Protein AF-A0A7C1VTP4-F1 (afdb_monomer_lite)

Radius of gyration: 13.54 Å;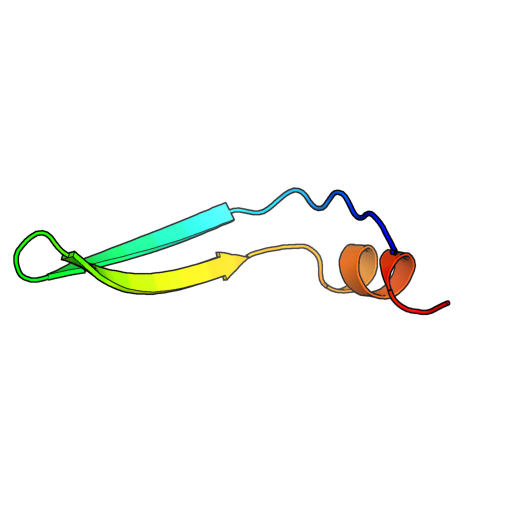 chains: 1; bounding box: 33×14×31 Å

Structure (mmCIF, N/CA/C/O backbone):
data_AF-A0A7C1VTP4-F1
#
_entry.id   AF-A0A7C1VTP4-F1
#
loop_
_atom_site.group_PDB
_atom_site.id
_atom_site.type_symbol
_atom_site.label_atom_id
_atom_site.label_alt_id
_atom_site.label_comp_id
_atom_site.label_asym_id
_atom_site.label_entity_id
_atom_site.label_seq_id
_atom_site.pdbx_PDB_ins_code
_atom_site.Cartn_x
_atom_site.Cartn_y
_atom_site.Cartn_z
_atom_site.occupancy
_atom_site.B_iso_or_equiv
_atom_site.auth_seq_id
_atom_site.auth_comp_id
_atom_site.auth_asym_id
_atom_site.auth_atom_id
_atom_site.pdbx_PDB_model_num
ATOM 1 N N . GLY A 1 1 ? 19.721 -3.504 0.608 1.00 82.75 1 GLY A N 1
ATOM 2 C CA . GLY A 1 1 ? 18.289 -3.692 0.302 1.00 82.75 1 GLY A CA 1
ATOM 3 C C . GLY A 1 1 ? 17.875 -2.686 -0.748 1.00 82.75 1 GLY A C 1
ATOM 4 O O . GLY A 1 1 ? 18.611 -1.727 -0.946 1.00 82.75 1 GLY A O 1
ATOM 5 N N . GLN A 1 2 ? 16.749 -2.908 -1.421 1.00 81.88 2 GLN A N 1
ATOM 6 C CA . GLN A 1 2 ? 16.180 -1.945 -2.367 1.00 81.88 2 GLN A CA 1
ATOM 7 C C . GLN A 1 2 ? 15.179 -1.035 -1.640 1.00 81.88 2 GLN A C 1
ATOM 9 O O . GLN A 1 2 ? 14.482 -1.489 -0.730 1.00 81.88 2 GLN A O 1
ATOM 14 N N . THR A 1 3 ? 15.140 0.243 -2.016 1.00 89.75 3 THR A N 1
ATOM 15 C CA . THR A 1 3 ? 14.289 1.264 -1.391 1.00 89.75 3 THR A CA 1
ATOM 16 C C . THR A 1 3 ? 13.358 1.841 -2.441 1.00 89.75 3 THR A C 1
ATOM 18 O O . THR A 1 3 ? 13.822 2.298 -3.482 1.00 89.75 3 THR A O 1
ATOM 21 N N . TYR A 1 4 ? 12.064 1.867 -2.133 1.00 91.00 4 TYR A N 1
ATOM 22 C C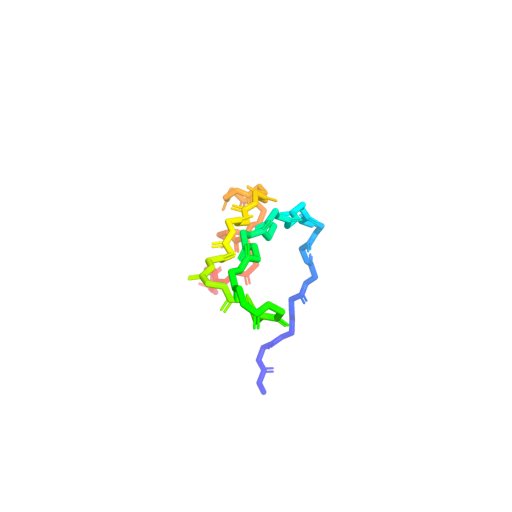A . TYR A 1 4 ? 11.009 2.294 -3.047 1.00 91.00 4 TYR A CA 1
ATOM 23 C C . TYR A 1 4 ? 10.115 3.332 -2.394 1.00 91.00 4 TYR A C 1
ATOM 25 O O . TYR A 1 4 ? 9.925 3.333 -1.173 1.00 91.00 4 TYR A O 1
ATOM 33 N N . ARG A 1 5 ? 9.551 4.219 -3.211 1.00 92.75 5 ARG A N 1
ATOM 34 C CA . ARG A 1 5 ? 8.595 5.227 -2.766 1.00 92.75 5 ARG A CA 1
ATOM 35 C C . ARG A 1 5 ? 7.416 5.222 -3.721 1.00 92.75 5 ARG A C 1
ATOM 37 O O . ARG A 1 5 ? 7.533 5.665 -4.856 1.00 92.75 5 ARG A O 1
ATOM 44 N N . LEU A 1 6 ? 6.275 4.765 -3.219 1.00 94.25 6 LEU A N 1
ATOM 45 C CA . LEU A 1 6 ? 5.052 4.644 -3.994 1.00 94.25 6 LEU A CA 1
ATOM 46 C C . LEU A 1 6 ? 3.909 5.369 -3.275 1.00 94.25 6 LEU A C 1
ATOM 48 O O . LEU A 1 6 ? 3.555 4.984 -2.155 1.00 94.25 6 LEU A O 1
ATOM 52 N N . PRO A 1 7 ? 3.330 6.425 -3.872 1.00 95.50 7 PRO A N 1
ATOM 53 C CA . PRO A 1 7 ? 2.089 7.001 -3.378 1.00 95.50 7 PRO A CA 1
ATOM 54 C C . PRO A 1 7 ? 0.969 5.959 -3.461 1.00 95.50 7 PRO A C 1
ATOM 56 O O . PRO A 1 7 ? 0.743 5.361 -4.513 1.00 95.50 7 PRO A O 1
ATOM 59 N N . ALA A 1 8 ? 0.259 5.744 -2.356 1.00 96.31 8 ALA A N 1
ATOM 60 C CA . ALA A 1 8 ? -0.820 4.768 -2.296 1.00 96.31 8 ALA A CA 1
ATOM 61 C C . ALA A 1 8 ? -1.987 5.267 -1.441 1.00 96.31 8 ALA A C 1
ATOM 63 O O . ALA A 1 8 ? -1.794 5.929 -0.420 1.00 96.31 8 ALA A O 1
ATOM 64 N N . GLY A 1 9 ? -3.199 4.888 -1.844 1.00 97.88 9 GLY A N 1
ATOM 65 C CA . GLY A 1 9 ? -4.386 4.927 -0.998 1.00 97.88 9 GLY A CA 1
ATOM 66 C C . GLY A 1 9 ? -4.566 3.591 -0.277 1.00 97.88 9 GLY A C 1
ATOM 67 O O . GLY A 1 9 ? -4.324 2.530 -0.857 1.00 97.88 9 GLY A O 1
ATOM 68 N N . ALA A 1 10 ? -5.001 3.629 0.982 1.00 97.69 10 ALA A N 1
ATOM 69 C CA . ALA A 1 10 ? -5.301 2.438 1.771 1.00 97.69 10 ALA A CA 1
ATOM 70 C C . ALA A 1 10 ? -6.696 2.550 2.391 1.00 97.69 10 ALA A C 1
ATOM 72 O O . ALA A 1 10 ? -7.002 3.520 3.082 1.00 97.69 10 ALA A O 1
ATOM 73 N N . PHE A 1 11 ? -7.525 1.534 2.166 1.00 97.88 11 PHE A N 1
ATOM 74 C CA . PHE A 1 11 ? -8.843 1.408 2.777 1.00 97.88 11 PHE A CA 1
ATOM 75 C C . PHE A 1 11 ? -8.831 0.271 3.791 1.00 97.88 11 PHE A C 1
ATOM 77 O O . PHE A 1 11 ? -8.374 -0.835 3.492 1.00 97.88 11 PHE A O 1
ATOM 84 N N . PHE A 1 12 ? -9.363 0.541 4.981 1.00 98.25 12 PHE A N 1
ATOM 85 C CA . PHE A 1 12 ? -9.379 -0.397 6.096 1.00 98.25 12 PHE A CA 1
ATOM 86 C C . PHE A 1 12 ? -10.807 -0.842 6.383 1.00 98.25 12 PHE A C 1
ATOM 88 O O . PHE A 1 12 ? -11.711 -0.023 6.535 1.00 98.25 12 PHE A O 1
ATOM 95 N N . VAL A 1 13 ? -11.001 -2.151 6.504 1.00 98.50 13 VAL A N 1
ATOM 96 C CA . VAL A 1 13 ? -12.213 -2.720 7.094 1.00 98.50 13 VAL A CA 1
ATOM 97 C C . VAL A 1 13 ? -11.904 -3.030 8.550 1.00 98.50 13 VAL A C 1
ATOM 99 O O . VAL A 1 13 ? -1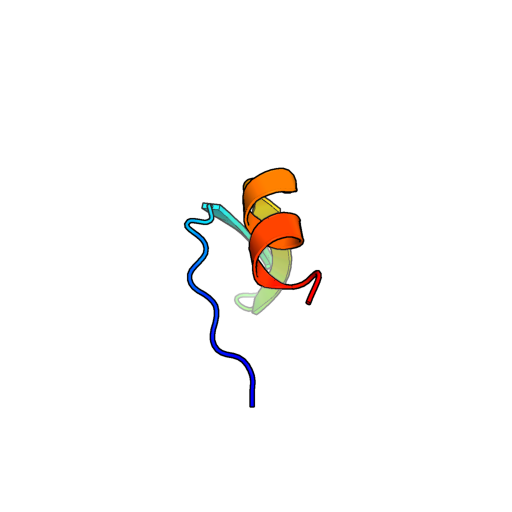1.013 -3.835 8.824 1.00 98.50 13 VAL A O 1
ATOM 102 N N . ILE A 1 14 ? -12.644 -2.410 9.468 1.00 98.38 14 ILE A N 1
ATOM 103 C CA . ILE A 1 14 ? -12.522 -2.641 10.910 1.00 98.38 14 ILE A CA 1
ATOM 104 C C . ILE A 1 14 ? -13.678 -3.527 11.385 1.00 98.38 14 ILE A C 1
ATOM 106 O O . ILE A 1 14 ? -14.831 -3.280 11.034 1.00 98.38 14 ILE A O 1
ATOM 110 N N . ARG A 1 15 ? -13.370 -4.556 12.180 1.00 98.38 15 ARG A N 1
ATOM 111 C CA . ARG A 1 15 ? -14.339 -5.405 12.893 1.00 98.38 15 ARG A CA 1
ATOM 112 C C . ARG A 1 15 ? -13.834 -5.624 14.314 1.00 98.38 15 ARG A C 1
ATOM 114 O O . ARG A 1 15 ? -12.647 -5.875 14.499 1.00 98.38 15 ARG A O 1
ATOM 121 N N . ASP A 1 16 ? -14.709 -5.460 15.301 1.00 98.19 16 ASP A N 1
ATOM 122 C CA . ASP A 1 16 ? -14.383 -5.605 16.729 1.00 98.19 16 ASP A CA 1
ATOM 123 C C . ASP A 1 16 ? -13.162 -4.773 17.170 1.00 98.19 16 ASP A C 1
ATOM 125 O O . ASP A 1 16 ? -12.296 -5.229 17.915 1.00 98.19 16 ASP A O 1
ATOM 129 N N . GLY A 1 17 ? -13.050 -3.548 16.642 1.00 98.06 17 GLY A N 1
ATOM 130 C CA . GLY A 1 17 ? -11.934 -2.639 16.924 1.00 98.06 17 GLY A CA 1
ATOM 131 C C . GLY A 1 17 ? -10.589 -3.051 16.309 1.00 98.06 17 GLY A C 1
ATOM 132 O O . GLY A 1 17 ? -9.578 -2.411 16.592 1.00 98.06 17 GLY A O 1
ATOM 133 N N . LYS A 1 18 ? -10.551 -4.091 15.465 1.00 98.12 18 LYS A N 1
ATOM 134 C CA . LYS A 1 18 ? -9.337 -4.596 14.807 1.00 98.12 18 LYS A CA 1
ATOM 135 C C . LYS A 1 18 ? -9.423 -4.476 13.289 1.00 98.12 18 LYS A C 1
ATOM 137 O O . LYS A 1 18 ? -10.502 -4.541 12.700 1.00 98.12 18 LYS A O 1
ATOM 142 N N . VAL A 1 19 ? -8.268 -4.338 12.639 1.00 98.12 19 VAL A N 1
ATOM 143 C CA . VAL A 1 19 ? -8.177 -4.381 11.174 1.00 98.12 19 VAL A CA 1
ATOM 144 C C . VAL A 1 19 ? -8.479 -5.799 10.701 1.00 98.12 19 VAL A C 1
ATOM 146 O O . VAL A 1 19 ? -7.746 -6.733 11.007 1.00 98.12 19 VAL A O 1
ATOM 149 N N . ALA A 1 20 ? -9.557 -5.951 9.940 1.00 98.38 20 ALA A N 1
ATOM 150 C CA . ALA A 1 20 ? -9.976 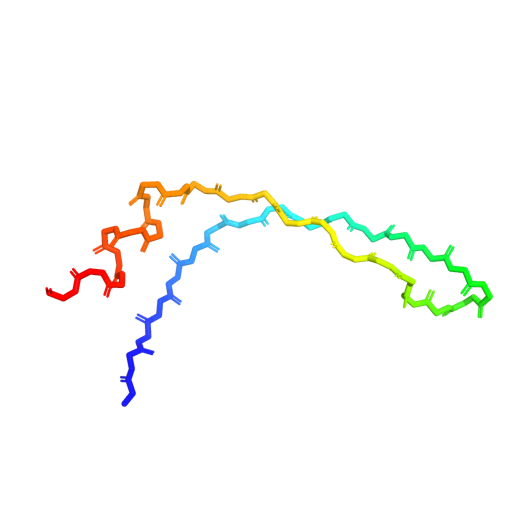-7.219 9.354 1.00 98.38 20 ALA A CA 1
ATOM 151 C C . ALA A 1 20 ? -9.534 -7.362 7.888 1.00 98.38 20 ALA A C 1
ATOM 153 O O . ALA A 1 20 ? -9.369 -8.476 7.399 1.00 98.38 20 ALA A O 1
ATOM 154 N N . ARG A 1 21 ? -9.363 -6.244 7.169 1.00 98.38 21 ARG A N 1
ATOM 155 C CA . ARG A 1 21 ? -8.855 -6.220 5.789 1.00 98.38 21 ARG A CA 1
ATOM 156 C C . ARG A 1 21 ? -8.239 -4.866 5.468 1.00 98.38 21 ARG A C 1
ATOM 158 O O . ARG A 1 21 ? -8.773 -3.838 5.881 1.00 98.38 21 ARG A O 1
ATOM 165 N N . ILE A 1 22 ? -7.181 -4.886 4.668 1.00 98.00 22 ILE A N 1
ATOM 166 C CA . ILE A 1 22 ? -6.601 -3.705 4.029 1.00 98.00 22 ILE A CA 1
ATOM 167 C C . ILE A 1 22 ? -6.741 -3.884 2.516 1.00 98.00 22 ILE A C 1
ATOM 169 O O . ILE A 1 22 ? -6.555 -4.984 1.998 1.00 98.00 22 ILE A O 1
ATOM 173 N N . THR A 1 23 ? -7.121 -2.831 1.803 1.00 98.25 23 THR A N 1
ATOM 174 C CA . THR A 1 23 ? -7.114 -2.792 0.335 1.00 98.25 23 THR A CA 1
ATOM 175 C C . THR A 1 23 ? -6.317 -1.578 -0.106 1.00 98.25 23 THR A C 1
ATOM 177 O O . THR A 1 23 ? -6.662 -0.450 0.249 1.00 98.25 23 THR A O 1
ATOM 180 N N . ASN A 1 24 ? -5.243 -1.817 -0.855 1.00 97.19 24 ASN A N 1
ATOM 181 C CA . ASN A 1 24 ? -4.344 -0.778 -1.333 1.00 97.19 24 ASN A CA 1
ATOM 182 C C . ASN A 1 24 ? -4.573 -0.508 -2.814 1.00 97.19 24 ASN A C 1
ATOM 184 O O . ASN A 1 24 ? -4.727 -1.437 -3.602 1.00 97.19 24 ASN A O 1
ATOM 188 N N . TYR A 1 25 ? -4.536 0.768 -3.170 1.00 97.56 25 TYR A N 1
ATOM 189 C CA . TYR A 1 25 ? -4.537 1.228 -4.549 1.00 97.56 25 TYR A CA 1
ATOM 190 C C . TYR A 1 25 ? -3.289 2.064 -4.774 1.00 97.56 25 TYR A C 1
ATOM 192 O O . TYR A 1 25 ? -3.027 3.016 -4.038 1.00 97.56 25 TYR A O 1
ATOM 200 N N . TYR A 1 26 ? -2.525 1.687 -5.787 1.00 96.62 26 TYR A N 1
ATOM 201 C CA . TYR A 1 26 ? -1.311 2.361 -6.215 1.00 96.62 26 TYR A CA 1
ATOM 202 C C . TYR A 1 26 ? -1.115 2.142 -7.715 1.00 96.62 26 TYR A C 1
ATOM 204 O O . TYR A 1 26 ? -1.796 1.316 -8.326 1.00 96.62 26 TYR A O 1
ATOM 212 N N . ASN A 1 27 ? -0.191 2.889 -8.311 1.00 95.81 27 ASN A N 1
ATOM 213 C CA . ASN A 1 27 ? 0.135 2.731 -9.720 1.00 95.81 27 ASN A CA 1
ATOM 214 C C . ASN A 1 27 ? 1.002 1.474 -9.923 1.00 95.81 27 ASN A C 1
ATOM 216 O O . ASN A 1 27 ? 2.125 1.399 -9.423 1.00 95.81 27 ASN A O 1
ATOM 220 N N . LEU A 1 28 ? 0.465 0.481 -10.638 1.00 94.88 28 LEU A N 1
ATOM 221 C CA . LEU A 1 28 ? 1.170 -0.770 -10.924 1.00 94.88 28 LEU A CA 1
ATOM 222 C C . LEU A 1 28 ? 2.409 -0.553 -11.805 1.00 94.88 28 LEU A C 1
ATOM 224 O O . LEU A 1 28 ? 3.423 -1.206 -11.586 1.00 94.88 28 LEU A O 1
ATOM 228 N N . GLU A 1 29 ? 2.344 0.353 -12.777 1.00 95.81 29 GLU A N 1
ATOM 229 C CA . GLU A 1 29 ? 3.468 0.652 -13.670 1.00 95.81 29 GLU A CA 1
ATOM 230 C C . GLU A 1 29 ? 4.614 1.331 -12.912 1.00 95.81 29 GLU A C 1
ATOM 232 O O . GLU A 1 29 ? 5.761 0.919 -13.060 1.00 95.81 29 GLU A O 1
ATOM 237 N N . ASP A 1 30 ? 4.304 2.302 -12.044 1.00 94.38 30 ASP A N 1
ATOM 238 C CA . ASP A 1 30 ? 5.288 2.956 -11.162 1.00 94.38 30 ASP A CA 1
ATOM 239 C C . ASP A 1 30 ? 5.945 1.930 -10.225 1.00 94.38 30 ASP A C 1
ATOM 241 O O . ASP A 1 30 ? 7.163 1.897 -10.066 1.00 94.38 30 ASP A O 1
ATOM 245 N N . TRP A 1 31 ? 5.154 1.005 -9.673 1.00 94.12 31 TRP A N 1
ATOM 246 C CA . TRP A 1 31 ? 5.698 -0.098 -8.885 1.00 94.12 31 TRP A CA 1
ATOM 247 C C . TRP A 1 31 ? 6.657 -0.976 -9.694 1.00 94.12 31 TRP A C 1
ATOM 249 O O . TRP A 1 31 ? 7.778 -1.222 -9.24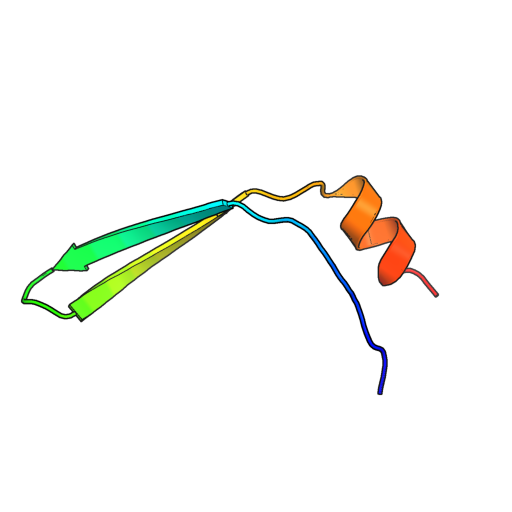8 1.00 94.12 31 TRP A O 1
ATOM 259 N N . ILE A 1 32 ? 6.241 -1.433 -10.879 1.00 94.50 32 ILE A N 1
ATOM 260 C CA . ILE A 1 32 ? 7.068 -2.288 -11.740 1.00 94.50 32 ILE A CA 1
ATOM 261 C C . ILE A 1 32 ? 8.364 -1.572 -12.120 1.00 94.50 32 ILE A C 1
ATOM 263 O O . ILE A 1 32 ? 9.422 -2.182 -12.014 1.00 94.50 32 ILE A O 1
ATOM 267 N N . ALA A 1 33 ? 8.308 -0.289 -12.487 1.00 93.62 33 ALA A N 1
ATOM 268 C CA . ALA A 1 33 ? 9.488 0.506 -12.828 1.00 93.62 33 ALA A CA 1
ATOM 269 C C . ALA A 1 33 ? 10.495 0.615 -11.672 1.00 93.62 33 ALA A C 1
ATOM 271 O O . ALA A 1 33 ? 11.687 0.803 -11.900 1.00 93.62 33 ALA A O 1
ATOM 272 N N . GLN A 1 34 ? 10.023 0.496 -10.431 1.00 92.19 34 GLN A N 1
ATOM 273 C CA . GLN A 1 34 ? 10.871 0.513 -9.249 1.00 92.19 34 GLN A CA 1
ATOM 274 C C . GLN A 1 34 ? 11.475 -0.871 -8.954 1.00 92.19 34 GLN A C 1
ATOM 276 O O . GLN A 1 34 ? 12.652 -0.962 -8.606 1.00 92.19 34 GLN A O 1
ATOM 281 N N . VAL A 1 35 ? 10.714 -1.960 -9.103 1.00 93.62 35 VAL A N 1
ATOM 282 C CA . VAL A 1 35 ? 11.183 -3.306 -8.709 1.00 93.62 35 VAL A CA 1
ATOM 283 C C . VAL A 1 35 ? 11.813 -4.144 -9.805 1.00 93.62 35 VAL A C 1
ATOM 285 O O . VAL A 1 35 ? 12.582 -5.055 -9.493 1.00 93.62 35 VAL A O 1
ATOM 288 N N . ALA A 1 36 ? 11.486 -3.878 -11.065 1.00 82.62 36 ALA A N 1
ATOM 289 C CA . ALA A 1 36 ? 12.110 -4.539 -12.197 1.00 82.62 36 ALA A CA 1
ATOM 290 C C . ALA A 1 36 ? 13.514 -3.947 -12.372 1.00 82.62 36 ALA A C 1
ATOM 292 O O . ALA A 1 36 ? 13.684 -2.908 -13.002 1.00 82.62 36 ALA A O 1
ATOM 293 N N . GLY A 1 37 ? 14.495 -4.561 -11.709 1.00 66.94 37 GLY A N 1
ATOM 294 C CA . GLY A 1 37 ? 15.915 -4.263 -11.903 1.00 66.94 37 GLY A CA 1
ATOM 295 C C . GLY A 1 37 ? 16.388 -4.568 -13.316 1.00 66.94 37 GLY A C 1
ATOM 296 O O . GLY A 1 37 ? 15.869 -5.540 -13.913 1.00 66.94 37 GLY A O 1
#

Secondary structure (DSSP, 8-state):
-------EEEEEEEETTEEEEEEEEE-HHHHHHHH--

Organism: NCBI:txid230105

Sequence (37 aa):
GQTYRLPAGAFFVIRDGKVARITNYYNLEDWIAQVAG

pLDDT: mean 94.23, std 6.31, range [66.94, 98.5]

Foldseek 3Di:
DADDDWDKDWDFDDDPNDTPDIDIDTDPVSVCVRPVD

InterPro domains:
  IPR032710 NTF2-like domain superfamily [SSF54427] (1-36)

=== Feature glossary ===
Each block in this record encodes a different view of the same protein. In brief:

Predicted aligned error. PAE(i, j) answers: if I align the predicted and true structures on residue i, how far off (in Å) do I expect residue j to be? A block-diagonal PAE matrix with low values on the blocks and high values off-diagonal is the signature of a multi-domain protein with confidently predicted domains but uncertain inter-domain orientation.

Contact-map, Ramachandran, and PAE plots. Plot images: a contact map (which residues are close in 3D, as an N×N binary image), a Ramachandran scatter (backbone torsion angles, revealing secondary-structure composition at a glance), and — for AlphaFold structures — a PAE heatmap (pairwise prediction confidence).

Backbone torsions (φ/ψ). φ (phi) and ψ (psi) are the two rotatable backbone dihedrals per residue: φ is the C(i-1)–N–Cα–C torsion, ψ is the N–Cα–C–N(i+1) tor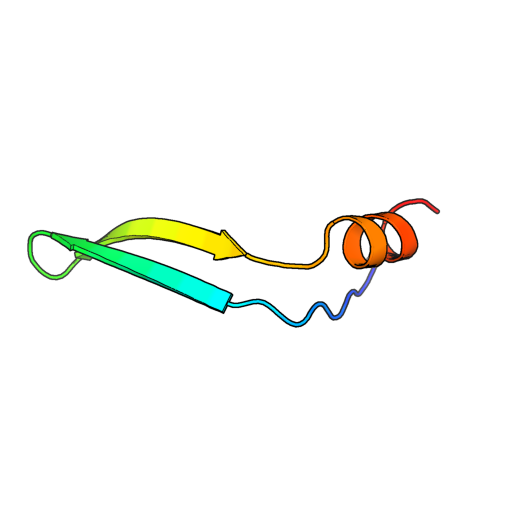sion, both in degrees on (−180°, 180°]. α-helical residues cluster near (−60°, −45°); β-strand residues near (−120°, +130°). A Ramachandran plot is simply a scatter of (φ, ψ) for every residue.

Foldseek 3Di. A 3Di character summarizes, for each residue, the relative orientation of the Cα frame of its nearest spatial neighbor. Because it encodes fold topology rather than chemistry, 3Di alignments detect remote structural similarity that sequence alignment misses.

Radius of gyration, Cα contacts, bounding box. Three whole-structure scalars: the radius of gyration (RMS distance of Cα from centroid, in Å), the count of Cα–Cα contacts (pairs closer than 8 Å and separated by more than four residues in sequence — i.e. tertiary, not local, contacts), and the bounding-box dimensions. Together they distinguish compact globular folds from extended fibres or disordered chains.

Sequence. Sequence gives the chain of amino acids in standard one-letter code (A=alanine, C=cysteine, …, Y=tyrosine), read N→C. It is the only feature that is directly encoded by the gene; all structural features are derived from the folded form of this sequence.

mmCIF coordinates. Atomic coordinates in PDBx/mmCIF format — the same representation the Protein Data Bank distributes. Each line of the _atom_site loop places one backbone atom in Cartesian space (units: ångströms, origin: arbitrary).

Secondary structure (3-state, P-SEA). Three-state secondary structure (P-SEA) collapses the eight DSSP classes into helix (a), strand (b), and coil (c). P-SEA assigns these from Cα geometry alone — distances and angles — without requiring backbone oxygens, so it works on any Cα trace.

InterPro / GO / CATH / organism. Functional annotations link the protein to curated databases. InterPro entries identify conserved domains and families by matching the sequence against member-database signatures (Pfam, PROSITE, CDD, …). Gene Ontology (GO) terms describe molecular function, biological process, and cellular component in a controlled vocabulary. CATH places the structure in a hierarchical fold classification (Class/Architecture/Topology/Homologous-superfamily). The organism is the source species.

B-factor. B-factor (Debye–Waller factor) reflects atomic displacement in the crystal lattice. It is an experimental observable (units Å²), not a prediction; low values mean the atom is pinned down, high values mean it moves or is heterogeneous across the crystal.

Rendered structure images. Structure images are PyMOL renders from six orthogonal camera directions. Cartoon representation draws helices as coils and strands as arrows; sticks shows the backbone as bonds; surface shows the solvent-excluded envelope. Rainbow coloring maps sequence position to hue (blue→red, N→C); chain coloring assigns a distinct color per polypeptide.

Solvent-accessible surface area. Solvent-accessible surface area (SASA) is the area in Å² traced out by the centre of a 1.4 Å probe sphere (a water molecule) rolled over the protein's van der Waals surface (Shrake–Rupley / Lee–Richards construction). Buried residues have near-zero SASA; fully exposed residues can exceed 200 Å². The total SASA scales roughly with the number of surface residues.

Secondary structure (8-state, DSSP). The SS8 string is DSSP's per-residue secondary-structure call. α-helix (H) means an i→i+4 H-bond ladder; β-strand (E) means the residue participates in a β-sheet; 3₁₀ (G) and π (I) are tighter and wider helices; T/S are turns/bends; '-' is loop.

pLDDT. For AlphaFold models, the B-factor field carries pLDDT — the model's own estimate of local accuracy on a 0–100 scale. Regions with pLDDT<50 should be treated as essentially unmodeled; they often correspond to intrinsically disordered segments.

Nearest PDB structures. Nearest PDB neighbors are the top structural matches found by Foldseek when searching this structure against the entire Protein Data Bank. Each hit reports a TM-score (0 to 1; >0.5 almost always implies the same fold) and an E-value. These are *structural* homologs — they may share no detectable sequence similarity.